Protein AF-A0A9X9LXZ6-F1 (afdb_monomer)

Mean predicted aligned error: 10.04 Å

InterPro domains:
  IPR005455 Profilin, eukaryotic type [PTHR11604] (2-83)
  IPR005455 Profilin, eukaryotic type [cd00148] (2-81)
  IPR036140 Profilin superfamily [SSF55770] (2-83)
  IPR048278 Profilin [PF00235] (2-82)

Nearest PDB structures (foldseek):
  3dav-assembly2_B  TM=9.405E-01  e=6.661E-06  Schizosaccharomyces pombe
  1ypr-assembly2_B  TM=9.033E-01  e=4.583E-06  Saccharomyces cerevisiae
  1f2k-assembly2_B  TM=9.058E-01  e=1.167E-05  Acanthamoeba castellanii
  8ti6-assembly1_A  TM=9.186E-01  e=1.497E-05  Tyrophagus putrescentiae
  8ti7-assembly8_O  TM=9.361E-01  e=2.624E-05  Dermatophagoides pteronyssinus

Structure (mmCIF, N/CA/C/O backbone):
data_AF-A0A9X9LXZ6-F1
#
_entry.id   AF-A0A9X9LXZ6-F1
#
loop_
_atom_site.group_PDB
_atom_site.id
_atom_site.type_symbol
_atom_site.label_atom_id
_atom_site.label_alt_id
_atom_site.label_comp_id
_atom_site.label_asym_id
_atom_site.label_entity_id
_atom_site.label_seq_id
_atom_site.pdbx_PDB_ins_code
_atom_site.Cartn_x
_atom_site.Cartn_y
_atom_site.Cartn_z
_atom_site.occupancy
_atom_site.B_iso_or_equiv
_atom_site.auth_seq_id
_atom_site.auth_comp_id
_atom_site.auth_asym_id
_atom_site.auth_atom_id
_atom_site.pdbx_PDB_model_num
ATOM 1 N N . MET A 1 1 ? -11.426 -14.306 3.844 1.00 54.47 1 MET A N 1
ATOM 2 C CA . MET A 1 1 ? -10.060 -14.459 3.285 1.00 54.47 1 MET A CA 1
ATOM 3 C C . MET A 1 1 ? -9.949 -14.896 1.807 1.00 54.47 1 MET A C 1
ATOM 5 O O . MET A 1 1 ? -8.828 -14.900 1.318 1.00 54.47 1 MET A O 1
ATOM 9 N N . PRO A 1 2 ? -11.027 -15.164 1.036 1.00 62.41 2 PRO A N 1
ATOM 10 C CA . PRO A 1 2 ? -10.949 -15.127 -0.440 1.00 62.41 2 PRO A CA 1
ATOM 11 C C . PRO A 1 2 ? -11.526 -13.839 -1.060 1.00 62.41 2 PRO A C 1
ATOM 13 O O . PRO A 1 2 ? -11.190 -13.498 -2.193 1.00 62.41 2 PRO A O 1
ATOM 16 N N . HIS A 1 3 ? -12.374 -13.115 -0.320 1.00 73.69 3 HIS A N 1
ATOM 17 C CA . HIS A 1 3 ? -13.017 -11.886 -0.791 1.00 73.69 3 HIS A CA 1
ATOM 18 C C . HIS A 1 3 ? -12.008 -10.746 -0.984 1.00 73.69 3 HIS A C 1
ATOM 20 O O . HIS A 1 3 ? -11.924 -10.203 -2.076 1.00 73.69 3 HIS A O 1
ATOM 26 N N . ASP A 1 4 ? -11.156 -10.474 0.011 1.00 76.75 4 ASP A N 1
ATOM 27 C CA . ASP A 1 4 ? -10.147 -9.402 -0.049 1.00 76.75 4 ASP A CA 1
ATOM 28 C C . ASP A 1 4 ? -9.166 -9.565 -1.218 1.00 76.75 4 ASP A C 1
ATOM 30 O O . ASP A 1 4 ? -8.836 -8.610 -1.918 1.00 76.75 4 ASP A O 1
ATOM 34 N N . VAL A 1 5 ? -8.731 -10.805 -1.467 1.00 77.12 5 VAL A N 1
ATOM 35 C CA . VAL A 1 5 ? -7.842 -11.130 -2.590 1.00 77.12 5 VAL A CA 1
ATOM 36 C C . VAL A 1 5 ? -8.562 -10.903 -3.918 1.00 77.12 5 VAL A C 1
ATOM 38 O O . VAL A 1 5 ? -7.980 -10.331 -4.836 1.00 77.12 5 VAL A O 1
ATOM 41 N N . ARG A 1 6 ? -9.841 -11.290 -4.029 1.00 79.06 6 ARG A N 1
ATOM 42 C CA . ARG A 1 6 ? -10.649 -10.994 -5.222 1.00 79.06 6 ARG A CA 1
ATOM 43 C C . ARG A 1 6 ? -10.849 -9.498 -5.416 1.00 79.06 6 ARG A C 1
ATOM 45 O O . ARG A 1 6 ? -10.774 -9.062 -6.558 1.00 79.06 6 ARG A O 1
ATOM 52 N N . THR A 1 7 ? -11.059 -8.724 -4.356 1.00 80.69 7 THR A N 1
ATOM 53 C CA . THR A 1 7 ? -11.175 -7.262 -4.440 1.00 80.69 7 THR A CA 1
ATOM 54 C C . THR A 1 7 ? -9.882 -6.639 -4.955 1.00 80.69 7 THR A C 1
ATOM 56 O O . THR A 1 7 ? -9.917 -5.819 -5.867 1.00 80.69 7 THR A O 1
ATOM 59 N N . LEU A 1 8 ? -8.729 -7.083 -4.454 1.00 80.81 8 LEU A N 1
ATOM 60 C CA . LEU A 1 8 ? -7.424 -6.613 -4.923 1.00 80.81 8 LEU A CA 1
ATOM 61 C C . LEU A 1 8 ? -7.150 -6.993 -6.384 1.00 80.81 8 LEU A C 1
ATOM 63 O O . LEU A 1 8 ? -6.724 -6.156 -7.178 1.00 80.81 8 LEU A O 1
ATOM 67 N N . VAL A 1 9 ? -7.414 -8.242 -6.768 1.00 79.69 9 VAL A N 1
ATOM 68 C CA . VAL A 1 9 ? -7.165 -8.716 -8.137 1.00 79.69 9 VAL A CA 1
ATOM 69 C C . VAL A 1 9 ? -8.155 -8.099 -9.130 1.00 79.69 9 VAL A C 1
ATOM 71 O O . VAL A 1 9 ? -7.756 -7.663 -10.206 1.00 79.69 9 VAL A O 1
ATOM 74 N N . ASN A 1 10 ? -9.446 -8.050 -8.803 1.00 78.62 10 ASN A N 1
ATOM 75 C CA . ASN A 1 10 ? -10.462 -7.543 -9.727 1.00 78.62 10 ASN A CA 1
ATOM 76 C C . ASN A 1 10 ? -10.539 -6.017 -9.751 1.00 78.62 10 ASN A C 1
ATOM 78 O O . ASN A 1 10 ? -10.764 -5.461 -10.818 1.00 78.62 10 ASN A O 1
ATOM 82 N N . GLY A 1 11 ? -10.357 -5.357 -8.608 1.00 76.19 11 GLY A N 1
ATOM 83 C CA . GLY A 1 11 ? -10.345 -3.901 -8.519 1.00 76.19 11 GLY A CA 1
ATOM 84 C C . GLY A 1 11 ? -9.035 -3.354 -9.061 1.00 76.19 11 GLY A C 1
ATOM 85 O O . GLY A 1 11 ? -8.985 -2.828 -10.168 1.00 76.19 11 GLY A O 1
ATOM 86 N N . PHE A 1 12 ? -7.948 -3.550 -8.317 1.00 79.44 12 PHE A N 1
ATOM 87 C CA . PHE A 1 12 ? -6.674 -2.923 -8.649 1.00 79.44 12 PHE A CA 1
ATOM 88 C C . PHE A 1 12 ? -5.983 -3.553 -9.862 1.00 79.44 12 PHE A C 1
ATOM 90 O O . PHE A 1 12 ? -5.612 -2.839 -10.789 1.00 79.44 12 PHE A O 1
ATOM 97 N N . ALA A 1 13 ? -5.807 -4.880 -9.895 1.00 76.81 13 ALA A N 1
ATOM 98 C CA . ALA A 1 13 ? -4.958 -5.481 -10.929 1.00 76.81 13 ALA A CA 1
ATOM 99 C C . ALA A 1 13 ? -5.557 -5.404 -12.345 1.00 76.81 13 ALA A C 1
ATOM 101 O O . ALA A 1 13 ? -4.787 -5.431 -13.312 1.00 76.81 13 ALA A O 1
ATOM 102 N N . LYS A 1 14 ? -6.889 -5.300 -12.463 1.00 80.31 14 LYS A N 1
ATOM 103 C CA . LYS A 1 14 ? -7.599 -5.108 -13.737 1.00 80.31 14 LYS A CA 1
ATOM 104 C C . LYS A 1 14 ? -7.907 -3.637 -14.031 1.00 80.31 14 LYS A C 1
ATOM 106 O O . LYS A 1 14 ? -7.728 -3.232 -15.171 1.00 80.31 14 LYS A O 1
ATOM 111 N N . ASN A 1 15 ? -8.331 -2.854 -13.032 1.00 82.81 15 ASN A N 1
ATOM 112 C CA . ASN A 1 15 ? -8.850 -1.493 -13.213 1.00 82.81 15 ASN A CA 1
ATOM 113 C C . ASN A 1 15 ? -8.292 -0.499 -12.164 1.00 82.81 15 ASN A C 1
ATOM 115 O O . ASN A 1 15 ? -9.045 0.006 -11.322 1.00 82.81 15 ASN A O 1
ATOM 119 N N . PRO A 1 16 ? -7.002 -0.120 -12.230 1.00 81.75 16 PRO A N 1
ATOM 120 C CA . PRO A 1 16 ? -6.396 0.791 -11.250 1.00 81.75 16 PRO A CA 1
ATOM 121 C C . PRO A 1 16 ? -7.096 2.164 -11.186 1.00 81.75 16 PRO A C 1
ATOM 123 O O . PRO A 1 16 ? -7.220 2.755 -10.112 1.00 81.75 16 PRO A O 1
ATOM 126 N N . LEU A 1 17 ? -7.645 2.646 -12.309 1.00 83.44 17 LEU A N 1
ATOM 127 C CA . LEU A 1 17 ? -8.423 3.892 -12.377 1.00 83.44 17 LEU A CA 1
ATOM 128 C C . LEU A 1 17 ? -9.711 3.852 -11.543 1.00 83.44 17 LEU A C 1
ATOM 130 O O . LEU A 1 17 ? -10.113 4.880 -10.995 1.00 83.44 17 LEU A O 1
ATOM 134 N N . GLN A 1 18 ? -10.358 2.689 -11.447 1.00 82.81 18 GLN A N 1
ATOM 135 C CA . GLN A 1 18 ? -11.567 2.529 -10.644 1.00 82.81 18 GLN A CA 1
ATOM 136 C C . GLN A 1 18 ? -11.218 2.566 -9.157 1.00 82.81 18 GLN A C 1
ATOM 138 O O . GLN A 1 18 ? -11.793 3.357 -8.412 1.00 82.81 18 GLN A O 1
ATOM 143 N N . THR A 1 19 ? -10.190 1.814 -8.748 1.00 83.31 19 THR A N 1
ATOM 144 C CA . THR A 1 19 ? -9.663 1.840 -7.373 1.00 83.31 19 THR A CA 1
ATOM 145 C C . THR A 1 19 ? -9.223 3.244 -6.954 1.00 83.31 19 THR A C 1
ATOM 147 O O . THR A 1 19 ? -9.394 3.633 -5.801 1.00 83.31 19 THR A O 1
ATOM 150 N N . ARG A 1 20 ? -8.729 4.060 -7.894 1.00 84.38 20 ARG A N 1
ATOM 151 C CA . ARG A 1 20 ? -8.409 5.467 -7.629 1.00 84.38 20 ARG A CA 1
ATOM 152 C C . ARG A 1 20 ? -9.625 6.308 -7.231 1.00 84.38 20 ARG A C 1
ATOM 154 O O . ARG A 1 20 ? -9.476 7.223 -6.425 1.00 84.38 20 ARG A O 1
ATOM 161 N N . ARG A 1 21 ? -10.794 6.039 -7.819 1.00 83.25 21 ARG A N 1
ATOM 162 C CA . ARG A 1 21 ? -12.036 6.794 -7.576 1.00 83.25 21 ARG A CA 1
ATOM 163 C C . ARG A 1 21 ? -12.789 6.287 -6.353 1.00 83.25 21 ARG A C 1
ATOM 165 O O . ARG A 1 21 ? -13.251 7.094 -5.557 1.00 83.25 21 ARG A O 1
ATOM 172 N N . GLU A 1 22 ? -12.907 4.971 -6.227 1.00 84.25 22 GLU A N 1
ATOM 173 C CA . GLU A 1 22 ? -13.746 4.320 -5.214 1.00 84.25 22 GLU A CA 1
ATOM 174 C C . GLU A 1 22 ? -12.983 4.021 -3.913 1.00 84.25 22 GLU A C 1
ATOM 176 O O . GLU A 1 22 ? -13.592 3.902 -2.857 1.00 84.25 22 GLU A O 1
ATOM 181 N N . GLY A 1 23 ? -11.648 3.954 -3.959 1.00 85.25 23 GLY A N 1
ATOM 182 C CA . GLY A 1 23 ? -10.831 3.494 -2.838 1.00 85.25 23 GLY A CA 1
ATOM 183 C C . GLY A 1 23 ? -10.639 1.978 -2.843 1.00 85.25 23 GLY A C 1
ATOM 184 O O . GLY A 1 23 ? -10.836 1.306 -3.857 1.00 85.25 23 G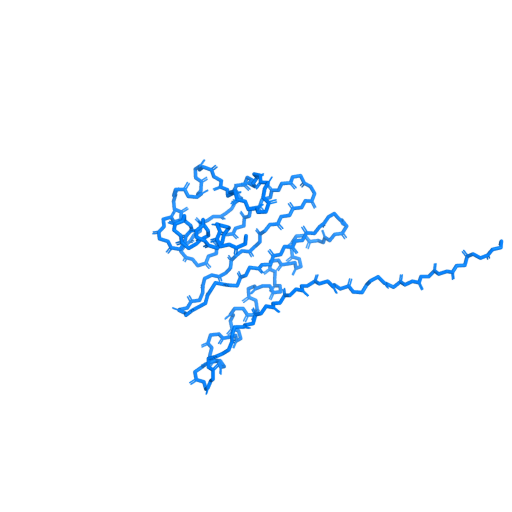LY A O 1
ATOM 185 N N . LEU A 1 24 ? -10.188 1.437 -1.711 1.00 88.19 24 LEU A N 1
ATOM 186 C CA . LEU A 1 24 ? -9.922 0.011 -1.543 1.00 88.19 24 LEU A CA 1
ATOM 187 C C . LEU A 1 24 ? -10.601 -0.512 -0.278 1.00 88.19 24 LEU A C 1
ATOM 189 O O . LEU A 1 24 ? -10.228 -0.120 0.824 1.00 88.19 24 LEU A O 1
ATOM 193 N N . TYR A 1 25 ? -11.512 -1.470 -0.434 1.00 87.12 25 TYR A N 1
ATOM 194 C CA . TYR A 1 25 ? -12.051 -2.232 0.689 1.00 87.12 25 TYR A CA 1
ATOM 195 C C . TYR A 1 25 ? -11.177 -3.459 0.967 1.00 87.12 25 TYR A C 1
ATOM 197 O O . TYR A 1 25 ? -11.053 -4.349 0.120 1.00 87.12 25 TYR A O 1
ATOM 205 N N . PHE A 1 26 ? -10.545 -3.505 2.139 1.00 85.94 26 PHE A N 1
ATOM 206 C CA . PHE A 1 26 ? -9.619 -4.572 2.513 1.00 85.94 26 PHE A CA 1
ATOM 207 C C . PHE A 1 26 ? -9.682 -4.859 4.013 1.00 85.94 26 PHE A C 1
ATOM 209 O O . PHE A 1 26 ? -9.609 -3.935 4.819 1.00 85.94 26 PHE A O 1
ATOM 216 N N . LYS A 1 27 ? -9.783 -6.139 4.400 1.00 84.81 27 LYS A N 1
ATOM 217 C CA . LYS A 1 27 ? -9.873 -6.577 5.809 1.00 84.81 27 LYS A CA 1
ATOM 218 C C . LYS A 1 27 ? -10.954 -5.820 6.586 1.00 84.81 27 LYS A C 1
ATOM 220 O O . LYS A 1 27 ? -10.704 -5.321 7.680 1.00 84.81 27 LYS A O 1
ATOM 225 N N . GLU A 1 28 ? -12.132 -5.728 5.974 1.00 85.38 28 GLU A N 1
ATOM 226 C CA . GLU A 1 28 ? -13.319 -5.082 6.548 1.00 85.38 28 GLU A CA 1
ATOM 227 C C . GLU A 1 28 ? -13.136 -3.585 6.854 1.00 85.38 28 GLU A C 1
ATOM 229 O O . GLU A 1 28 ? -13.826 -3.022 7.701 1.00 85.38 28 GLU A O 1
ATOM 234 N N . LYS A 1 29 ? -12.197 -2.926 6.164 1.00 87.69 29 LYS A N 1
ATOM 235 C CA . LYS A 1 29 ? -11.924 -1.495 6.296 1.00 87.69 29 LYS A CA 1
ATOM 236 C C . LYS A 1 29 ? -11.847 -0.820 4.934 1.00 87.69 29 LYS A C 1
ATOM 238 O O . LYS A 1 29 ? -11.238 -1.345 4.000 1.00 87.69 29 LYS A O 1
ATOM 243 N N . ASP A 1 30 ? -12.403 0.383 4.862 1.00 90.00 30 ASP A N 1
ATOM 244 C CA . ASP A 1 30 ? -12.304 1.259 3.700 1.00 90.00 30 ASP A CA 1
ATOM 245 C C . ASP A 1 30 ? -11.015 2.075 3.746 1.00 90.00 30 ASP A C 1
ATOM 247 O O . ASP A 1 30 ? -10.798 2.892 4.639 1.00 90.00 30 ASP A O 1
ATOM 251 N N . TYR A 1 31 ? -10.143 1.874 2.767 1.00 91.88 31 TYR A N 1
ATOM 252 C CA . TYR A 1 31 ? -8.933 2.660 2.594 1.00 91.88 31 TYR A CA 1
ATOM 253 C C . TYR A 1 31 ? -9.133 3.691 1.489 1.00 91.88 31 TYR A C 1
ATOM 255 O O . TYR A 1 31 ? -9.489 3.369 0.352 1.00 91.88 31 TYR A O 1
ATOM 263 N N . LYS A 1 32 ? -8.821 4.948 1.798 1.00 93.12 32 LYS A N 1
ATOM 264 C CA . LYS A 1 32 ? -8.798 6.021 0.811 1.00 93.12 32 LYS A CA 1
ATOM 265 C C . LYS A 1 32 ? -7.578 5.852 -0.083 1.00 93.12 32 LYS A C 1
ATOM 267 O O . LYS A 1 32 ? -6.447 5.798 0.405 1.00 93.12 32 LYS A O 1
ATOM 272 N N . CYS A 1 33 ? -7.796 5.802 -1.392 1.00 92.75 33 CYS A N 1
ATOM 273 C CA . CYS A 1 33 ? -6.702 5.747 -2.350 1.00 92.75 33 CYS A CA 1
ATOM 274 C C . CYS A 1 33 ? -5.870 7.039 -2.285 1.00 92.75 33 CYS A C 1
ATOM 276 O O . CYS A 1 33 ? -6.398 8.144 -2.398 1.00 92.75 33 CYS A O 1
ATOM 278 N N . ILE A 1 34 ? -4.558 6.884 -2.123 1.00 93.31 34 ILE A N 1
ATOM 279 C CA . ILE A 1 34 ? -3.562 7.957 -2.209 1.00 93.31 34 ILE A CA 1
ATOM 280 C C . ILE A 1 34 ? -2.927 7.961 -3.600 1.00 93.31 34 ILE A C 1
ATOM 282 O O . ILE A 1 34 ? -2.734 9.016 -4.199 1.00 93.31 34 ILE A O 1
ATOM 286 N N . ARG A 1 35 ? -2.634 6.771 -4.130 1.00 91.50 35 ARG A N 1
ATOM 287 C CA . ARG A 1 35 ? -2.025 6.564 -5.444 1.00 91.50 35 ARG A CA 1
ATOM 288 C C . ARG A 1 35 ? -2.501 5.237 -6.013 1.00 91.50 35 ARG A C 1
ATOM 290 O O . ARG A 1 35 ? -2.527 4.265 -5.273 1.00 91.50 35 ARG A O 1
ATOM 297 N N . ALA A 1 36 ? -2.830 5.190 -7.297 1.00 91.00 36 ALA A N 1
ATOM 298 C CA . ALA A 1 36 ? -3.128 3.953 -8.010 1.00 91.00 36 ALA A CA 1
ATOM 299 C C . ALA A 1 36 ? -2.695 4.114 -9.467 1.00 91.00 36 ALA A C 1
ATOM 301 O O . ALA A 1 36 ? -3.323 4.868 -10.214 1.00 91.00 36 ALA A O 1
ATOM 302 N N . ASP A 1 37 ? -1.627 3.410 -9.826 1.00 89.56 37 ASP A N 1
ATOM 303 C CA . ASP A 1 37 ? -1.075 3.332 -11.178 1.00 89.56 37 ASP A CA 1
ATOM 304 C C . ASP A 1 37 ? -1.035 1.860 -11.626 1.00 89.56 37 ASP A C 1
ATOM 306 O O . ASP A 1 37 ? -1.426 0.967 -10.879 1.00 89.56 37 ASP A O 1
ATOM 310 N N . ASP A 1 38 ? -0.518 1.568 -12.819 1.00 87.06 38 ASP A N 1
ATOM 311 C CA . ASP A 1 38 ? -0.489 0.194 -13.346 1.00 87.06 38 ASP A CA 1
ATOM 312 C C . ASP A 1 38 ? 0.346 -0.791 -12.511 1.00 87.06 38 ASP A C 1
ATOM 314 O O . ASP A 1 38 ? 0.108 -1.997 -12.573 1.00 87.06 38 ASP A O 1
ATOM 318 N N . TYR A 1 39 ? 1.310 -0.291 -11.730 1.00 88.62 39 TYR A N 1
ATOM 319 C CA . TYR A 1 39 ? 2.267 -1.109 -10.976 1.00 88.62 39 TYR A CA 1
ATOM 320 C C . TYR A 1 39 ? 2.117 -1.017 -9.461 1.00 88.62 39 TYR A C 1
ATOM 322 O O . TYR A 1 39 ? 2.528 -1.942 -8.765 1.00 88.62 39 TYR A O 1
ATOM 330 N N . SER A 1 40 ? 1.538 0.056 -8.921 1.00 90.94 40 SER A N 1
ATOM 331 C CA . SER A 1 40 ? 1.404 0.197 -7.472 1.00 90.94 40 SER A CA 1
ATOM 332 C C . SER A 1 40 ? 0.143 0.935 -7.035 1.00 90.94 40 SER A C 1
ATOM 334 O O . SER A 1 40 ? -0.364 1.830 -7.713 1.00 90.94 40 SER A O 1
ATOM 336 N N . LEU A 1 41 ? -0.369 0.523 -5.875 1.00 92.12 41 LEU A N 1
ATOM 337 C CA . LEU A 1 41 ? -1.520 1.099 -5.189 1.00 92.12 41 LEU A CA 1
ATOM 338 C C . LEU A 1 41 ? -1.142 1.404 -3.749 1.00 92.12 41 LEU A C 1
ATOM 340 O O . LEU A 1 41 ? -0.761 0.509 -2.997 1.00 92.12 41 LEU A O 1
ATOM 344 N N . TYR A 1 42 ? -1.314 2.656 -3.348 1.00 94.06 42 TYR A N 1
ATOM 345 C CA . TYR A 1 42 ? -1.159 3.111 -1.975 1.00 94.06 42 TYR A CA 1
ATOM 346 C C . TYR A 1 42 ? -2.515 3.587 -1.476 1.00 94.06 42 TYR A C 1
ATOM 348 O O . TYR A 1 42 ? -3.116 4.493 -2.059 1.00 94.06 42 TYR A O 1
ATOM 356 N N . ALA A 1 43 ? -2.986 3.004 -0.383 1.00 93.81 43 ALA A N 1
ATOM 357 C CA . ALA A 1 43 ? -4.254 3.354 0.229 1.00 93.81 43 ALA A CA 1
ATOM 358 C C . ALA A 1 43 ? -4.074 3.550 1.740 1.00 93.81 43 ALA A C 1
ATOM 360 O O . ALA A 1 43 ? -3.293 2.851 2.383 1.00 93.81 43 ALA A O 1
ATOM 361 N N . LYS A 1 44 ? -4.776 4.524 2.314 1.00 93.75 44 LYS A N 1
ATOM 362 C CA . LYS A 1 44 ? -4.624 4.940 3.713 1.00 93.75 44 LYS A CA 1
ATOM 363 C C . LYS A 1 44 ? -5.981 4.984 4.409 1.00 93.75 44 LYS A C 1
ATOM 365 O O . LYS A 1 44 ? -6.954 5.472 3.842 1.00 93.75 44 LYS A O 1
ATOM 370 N N . ASN A 1 45 ? -6.021 4.513 5.648 1.00 93.62 45 ASN A N 1
ATOM 371 C CA . ASN A 1 45 ? -7.142 4.660 6.568 1.00 93.62 45 ASN A CA 1
ATOM 372 C C . ASN A 1 45 ? -6.562 5.167 7.894 1.00 93.62 45 ASN A C 1
ATOM 374 O O . ASN A 1 45 ? -5.840 4.433 8.570 1.00 93.62 45 ASN A O 1
ATOM 378 N N . GLU A 1 46 ? -6.818 6.438 8.209 1.00 91.62 46 GLU A N 1
ATOM 379 C CA . GLU A 1 46 ? -6.311 7.116 9.412 1.00 91.62 46 GLU A CA 1
ATOM 380 C C . GLU A 1 46 ? -4.802 6.910 9.628 1.00 91.62 46 GLU A C 1
ATOM 382 O O . GLU A 1 46 ? -4.004 7.386 8.821 1.00 91.62 46 GLU A O 1
ATOM 387 N N . ASN A 1 47 ? -4.393 6.187 10.673 1.00 90.88 47 ASN A N 1
ATOM 388 C CA . ASN A 1 47 ? -2.988 5.925 11.004 1.00 90.88 47 ASN A CA 1
ATOM 389 C C . ASN A 1 47 ? -2.472 4.589 10.442 1.00 90.88 47 ASN A C 1
ATOM 391 O O . ASN A 1 47 ? -1.351 4.175 10.723 1.00 90.88 47 ASN A O 1
ATOM 395 N N . THR A 1 48 ? -3.273 3.921 9.614 1.00 93.00 48 THR A N 1
ATOM 396 C CA . THR A 1 48 ? -2.948 2.648 8.966 1.00 93.00 48 THR A CA 1
ATOM 397 C C . THR A 1 48 ? -2.984 2.780 7.448 1.00 93.00 48 THR A C 1
ATOM 399 O O . THR A 1 48 ? -3.522 3.738 6.884 1.00 93.00 48 THR A O 1
ATOM 402 N N . GLY A 1 49 ? -2.417 1.809 6.744 1.00 93.31 49 GLY A N 1
ATOM 403 C CA . GLY A 1 49 ? -2.511 1.788 5.292 1.00 93.31 49 GLY A CA 1
ATOM 404 C C . GLY A 1 49 ? -2.059 0.487 4.672 1.00 93.31 49 GLY A C 1
ATOM 405 O O . GLY A 1 49 ? -1.537 -0.406 5.340 1.00 93.31 49 GLY A O 1
ATOM 406 N N . VAL A 1 50 ? -2.299 0.410 3.371 1.00 93.06 50 VAL A N 1
ATOM 407 C CA . VAL A 1 50 ? -2.018 -0.731 2.515 1.00 93.06 50 VAL A CA 1
ATOM 408 C C . VAL A 1 50 ? -1.202 -0.240 1.327 1.00 93.06 50 VAL A C 1
ATOM 410 O O . VAL A 1 50 ? -1.540 0.756 0.685 1.00 93.06 50 VAL A O 1
ATOM 413 N N . VAL A 1 51 ? -0.126 -0.956 1.039 1.00 93.56 51 VAL A N 1
ATOM 414 C CA . VAL A 1 51 ? 0.734 -0.776 -0.123 1.00 93.56 51 VAL A CA 1
ATOM 415 C C . VAL A 1 51 ? 0.659 -2.060 -0.929 1.00 93.56 51 VAL A C 1
ATOM 417 O O . VAL A 1 51 ? 0.912 -3.143 -0.405 1.00 93.56 51 VAL A O 1
ATOM 420 N N . VAL A 1 52 ? 0.302 -1.947 -2.200 1.00 91.62 52 VAL A N 1
ATOM 421 C CA . VAL A 1 52 ? 0.247 -3.076 -3.123 1.00 91.62 52 VAL A CA 1
ATOM 422 C C . VAL A 1 52 ? 1.177 -2.798 -4.287 1.00 91.62 52 VAL A C 1
ATOM 424 O O . VAL A 1 52 ? 1.085 -1.741 -4.906 1.00 91.62 52 VAL A O 1
ATOM 427 N N . VAL A 1 53 ? 2.046 -3.753 -4.600 1.00 91.38 53 VAL A N 1
ATOM 428 C CA . VAL A 1 53 ? 2.936 -3.711 -5.763 1.00 91.38 53 VAL A CA 1
ATOM 429 C C . VAL A 1 53 ? 2.586 -4.875 -6.680 1.00 91.38 53 VAL A C 1
ATOM 431 O O . VAL A 1 53 ? 2.628 -6.042 -6.282 1.00 91.38 53 VAL A O 1
ATOM 434 N N . LYS A 1 54 ? 2.218 -4.552 -7.917 1.00 88.19 54 LYS A N 1
ATOM 435 C CA . LYS A 1 54 ? 1.936 -5.506 -8.983 1.00 88.19 54 LYS A CA 1
ATOM 436 C C . LYS A 1 54 ? 3.227 -5.837 -9.717 1.00 88.19 54 LYS A C 1
ATOM 438 O O . LYS A 1 54 ? 3.859 -4.984 -10.331 1.00 88.19 54 LYS A O 1
ATOM 443 N N . THR A 1 55 ? 3.587 -7.110 -9.668 1.00 84.88 55 THR A N 1
ATOM 444 C CA . THR A 1 55 ? 4.617 -7.710 -10.522 1.00 84.88 55 THR A CA 1
ATOM 445 C C . THR A 1 55 ? 3.941 -8.477 -11.663 1.00 84.88 55 THR A C 1
ATOM 447 O O . THR A 1 55 ? 2.713 -8.570 -11.715 1.00 84.88 55 THR A O 1
ATOM 450 N N . HIS A 1 56 ? 4.722 -9.060 -12.575 1.00 80.19 56 HIS A N 1
ATOM 451 C CA . HIS A 1 56 ? 4.173 -9.844 -13.688 1.00 80.19 56 HIS A CA 1
ATOM 452 C C . HIS A 1 56 ? 3.354 -11.065 -13.241 1.00 80.19 56 HIS A C 1
ATOM 454 O O . HIS A 1 56 ? 2.390 -11.424 -13.910 1.00 80.19 56 HIS A O 1
ATOM 460 N N . LEU A 1 57 ? 3.731 -11.694 -12.122 1.00 80.00 57 LEU A N 1
ATOM 461 C CA . LEU A 1 57 ? 3.140 -12.956 -11.655 1.00 80.00 57 LEU A CA 1
ATOM 462 C C . LEU A 1 57 ? 2.445 -12.839 -10.291 1.00 80.00 57 LEU A C 1
ATOM 464 O O . LEU A 1 57 ? 1.589 -13.659 -9.968 1.00 80.00 57 LEU A O 1
ATOM 468 N N . TYR A 1 58 ? 2.791 -11.829 -9.490 1.00 82.06 58 TYR A N 1
ATOM 469 C CA . TYR A 1 58 ? 2.348 -11.704 -8.100 1.00 82.06 58 TYR A CA 1
ATOM 470 C C . TYR A 1 58 ? 1.878 -10.290 -7.765 1.00 82.06 58 TYR A C 1
ATOM 472 O O . TYR A 1 58 ? 2.405 -9.300 -8.277 1.00 82.06 58 TYR A O 1
ATOM 480 N N . LEU A 1 59 ? 0.935 -10.205 -6.829 1.00 86.19 59 LEU A N 1
ATOM 481 C CA . LEU A 1 59 ? 0.611 -8.979 -6.108 1.00 86.19 59 LEU A CA 1
ATOM 482 C C . LEU A 1 59 ? 1.243 -9.062 -4.719 1.00 86.19 59 LEU A C 1
ATOM 484 O O . LEU A 1 59 ? 0.868 -9.915 -3.916 1.00 86.19 59 LEU A O 1
ATOM 488 N N . LEU A 1 60 ? 2.196 -8.182 -4.441 1.00 89.56 60 LEU A N 1
ATOM 489 C CA . LEU A 1 60 ? 2.760 -8.010 -3.108 1.00 89.56 60 LEU A CA 1
ATOM 490 C C . LEU A 1 60 ? 1.875 -7.043 -2.340 1.00 89.56 60 LEU A C 1
ATOM 492 O O . LEU A 1 60 ? 1.656 -5.930 -2.803 1.00 89.56 60 LEU A O 1
ATOM 496 N N . VAL A 1 61 ? 1.370 -7.466 -1.186 1.00 90.56 61 VAL A N 1
ATOM 497 C CA . VAL A 1 61 ? 0.503 -6.657 -0.326 1.00 90.56 61 VAL A CA 1
ATOM 498 C C . VAL A 1 61 ? 1.205 -6.480 1.009 1.00 90.56 61 VAL A C 1
ATOM 500 O O . VAL A 1 61 ? 1.474 -7.460 1.699 1.00 90.56 61 VAL A O 1
ATOM 503 N N . ALA A 1 62 ? 1.481 -5.237 1.376 1.00 91.62 62 ALA A N 1
ATOM 504 C CA . ALA A 1 62 ? 2.026 -4.860 2.666 1.00 91.62 62 ALA A CA 1
ATOM 505 C C . ALA A 1 62 ? 1.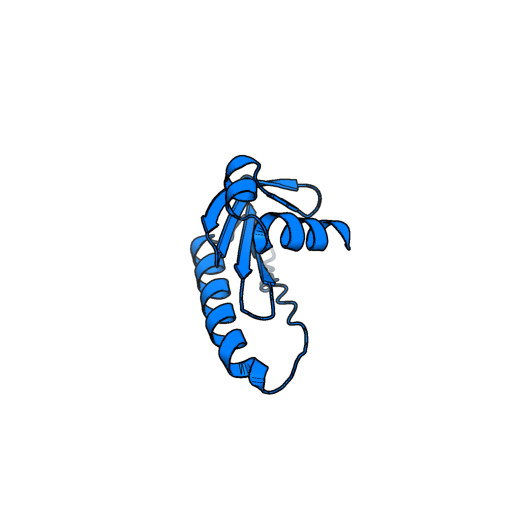054 -3.921 3.377 1.00 91.62 62 ALA A C 1
ATOM 507 O O . ALA A 1 62 ? 0.386 -3.098 2.753 1.00 91.62 62 ALA A O 1
ATOM 508 N N . THR A 1 63 ? 0.978 -4.028 4.697 1.00 91.94 63 THR A N 1
ATOM 509 C CA . THR A 1 63 ? 0.175 -3.126 5.524 1.00 91.94 63 THR A CA 1
ATOM 510 C C . THR A 1 63 ? 1.043 -2.518 6.602 1.00 91.94 63 THR A C 1
ATOM 512 O O . THR A 1 63 ? 1.883 -3.214 7.167 1.00 91.94 63 THR A O 1
ATOM 515 N N . TYR A 1 64 ? 0.812 -1.253 6.921 1.00 92.50 64 TYR A N 1
ATOM 516 C CA . TYR A 1 64 ? 1.436 -0.598 8.064 1.00 92.50 64 TYR A CA 1
ATOM 517 C C . TYR A 1 64 ? 0.370 -0.183 9.078 1.00 92.50 64 TYR A C 1
ATOM 519 O O . TYR A 1 64 ? -0.766 0.146 8.717 1.00 92.50 64 TYR A O 1
ATOM 527 N N . THR A 1 65 ? 0.741 -0.223 10.353 1.00 92.00 65 THR A N 1
ATOM 528 C CA . THR A 1 65 ? -0.119 0.159 11.475 1.00 92.00 65 THR A CA 1
ATOM 529 C C . THR A 1 65 ? 0.301 1.502 12.053 1.00 92.00 65 THR A C 1
ATOM 531 O O . THR A 1 65 ? 1.327 2.073 11.678 1.00 92.00 65 THR A O 1
ATOM 534 N N . GLU A 1 66 ? -0.481 1.981 13.014 1.00 89.44 66 GLU A N 1
ATOM 535 C CA . GLU A 1 66 ? -0.108 3.128 13.826 1.00 89.44 66 GLU A CA 1
ATOM 536 C C . GLU A 1 66 ? 1.263 2.907 14.491 1.00 89.44 66 GLU A C 1
ATOM 538 O O . GLU A 1 66 ? 1.581 1.801 14.934 1.00 89.44 66 GLU A O 1
ATOM 543 N N . GLY A 1 67 ? 2.102 3.946 14.486 1.00 88.25 67 GLY A N 1
ATOM 544 C CA . GLY A 1 67 ? 3.492 3.889 14.955 1.00 88.25 67 GLY A CA 1
ATOM 545 C C . GLY A 1 67 ? 4.524 3.488 13.893 1.00 88.25 67 GLY A C 1
ATOM 546 O O . GLY A 1 67 ? 5.720 3.640 14.130 1.00 88.25 67 GLY A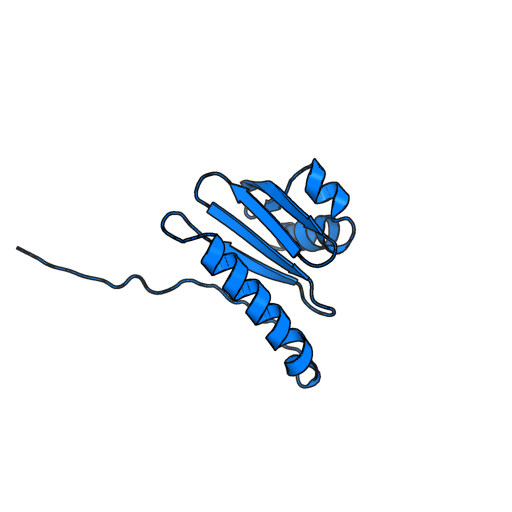 O 1
ATOM 547 N N . MET A 1 68 ? 4.101 3.027 12.710 1.00 91.12 68 MET A N 1
ATOM 548 C CA . MET A 1 68 ? 5.003 2.784 11.580 1.00 91.12 68 MET A CA 1
ATOM 549 C C . MET A 1 68 ? 5.056 3.988 10.636 1.00 91.12 68 MET A C 1
ATOM 551 O O . MET A 1 68 ? 4.065 4.687 10.432 1.00 91.12 68 MET A O 1
ATOM 555 N N . TYR A 1 69 ? 6.203 4.188 9.985 1.00 90.06 69 TYR A N 1
ATOM 556 C CA . TYR A 1 69 ? 6.345 5.203 8.944 1.00 90.06 69 TYR A CA 1
ATOM 557 C C . TYR A 1 69 ? 5.837 4.674 7.592 1.00 90.06 69 TYR A C 1
ATOM 559 O O . TYR A 1 69 ? 6.394 3.697 7.077 1.00 90.06 69 TYR A O 1
ATOM 567 N N . PRO A 1 70 ? 4.838 5.326 6.961 1.00 90.25 70 PRO A N 1
ATOM 568 C CA . PRO A 1 70 ? 4.318 4.904 5.659 1.00 90.25 70 PRO A CA 1
ATOM 569 C C . PRO A 1 70 ? 5.401 4.851 4.576 1.00 90.25 70 PRO A C 1
ATOM 571 O O . PRO A 1 70 ? 5.397 3.952 3.740 1.00 90.25 70 PRO A O 1
ATOM 574 N N . SER A 1 71 ? 6.357 5.784 4.620 1.00 91.12 71 SER A N 1
ATOM 575 C CA . SER A 1 71 ? 7.492 5.850 3.695 1.00 91.12 71 SER A CA 1
ATOM 576 C C . SER A 1 71 ? 8.348 4.584 3.727 1.00 91.12 71 SER A C 1
ATOM 578 O O . SER A 1 71 ? 8.676 4.052 2.670 1.00 91.12 71 SER A O 1
ATOM 580 N N . VAL A 1 72 ? 8.641 4.060 4.921 1.00 92.50 72 VAL A N 1
ATOM 581 C CA . VAL A 1 72 ? 9.433 2.831 5.100 1.00 92.50 72 VAL A CA 1
ATOM 582 C C . VAL A 1 72 ? 8.697 1.627 4.517 1.00 92.50 72 VAL A 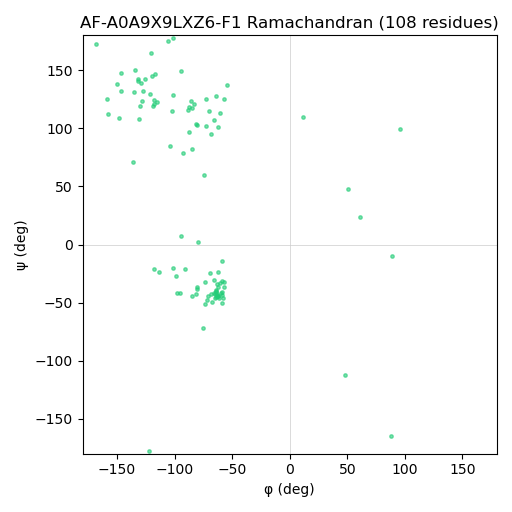C 1
ATOM 584 O O . VAL A 1 72 ? 9.300 0.808 3.828 1.00 92.50 72 VAL A O 1
ATOM 587 N N . CYS A 1 73 ? 7.384 1.535 4.745 1.00 92.12 73 CYS A N 1
ATOM 588 C CA . CYS A 1 73 ? 6.567 0.451 4.200 1.00 92.12 73 CYS A CA 1
ATOM 589 C C . CYS A 1 73 ? 6.527 0.487 2.664 1.00 92.12 73 CYS A C 1
ATOM 591 O O . CYS A 1 73 ? 6.733 -0.540 2.013 1.00 92.12 73 CYS A O 1
ATOM 593 N N . VAL A 1 74 ? 6.333 1.673 2.077 1.00 91.75 74 VAL A N 1
ATOM 594 C CA . VAL A 1 74 ? 6.377 1.864 0.619 1.00 91.75 74 VAL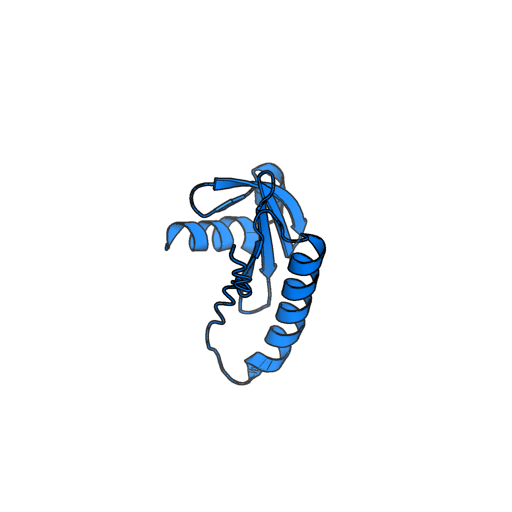 A CA 1
ATOM 595 C C . VAL A 1 74 ? 7.736 1.448 0.059 1.00 91.75 74 VAL A C 1
ATOM 597 O O . VAL A 1 74 ? 7.796 0.638 -0.864 1.00 91.75 74 VAL A O 1
ATOM 600 N N . GLU A 1 75 ? 8.826 1.945 0.642 1.00 92.62 75 GLU A N 1
ATOM 601 C CA . GLU A 1 75 ? 10.180 1.653 0.172 1.00 92.62 75 GLU A CA 1
ATOM 602 C C . GLU A 1 75 ? 10.511 0.155 0.245 1.00 92.62 75 GLU A C 1
ATOM 604 O O . GLU A 1 75 ? 11.024 -0.412 -0.724 1.00 92.62 75 GLU A O 1
ATOM 609 N N . ALA A 1 76 ? 10.185 -0.499 1.363 1.00 92.25 76 ALA A N 1
ATOM 610 C CA . ALA A 1 76 ? 10.414 -1.928 1.547 1.00 92.25 76 ALA A CA 1
ATOM 611 C C . ALA A 1 76 ? 9.629 -2.769 0.528 1.00 92.25 76 ALA A C 1
ATOM 613 O O . ALA A 1 76 ? 10.187 -3.685 -0.077 1.00 92.25 76 ALA A O 1
ATOM 614 N N . THR A 1 77 ? 8.358 -2.432 0.292 1.00 91.50 77 THR A N 1
ATOM 615 C CA . THR A 1 77 ? 7.480 -3.190 -0.616 1.00 91.50 77 THR A CA 1
ATOM 616 C C . THR A 1 77 ? 7.916 -3.050 -2.075 1.00 91.50 77 THR A C 1
ATOM 618 O O . THR A 1 77 ? 7.991 -4.041 -2.800 1.00 91.50 77 THR A O 1
ATOM 621 N N . GLU A 1 78 ? 8.273 -1.837 -2.501 1.00 89.81 78 GLU A N 1
ATOM 622 C CA . GLU A 1 78 ? 8.784 -1.558 -3.849 1.00 89.81 78 GLU A CA 1
ATOM 623 C C . GLU A 1 78 ? 10.118 -2.275 -4.110 1.00 89.81 78 GLU A C 1
ATOM 625 O O . GLU A 1 78 ? 10.310 -2.896 -5.159 1.00 89.81 78 GLU A O 1
ATOM 630 N N . LYS A 1 79 ? 11.046 -2.243 -3.142 1.00 88.62 79 LYS A N 1
ATOM 631 C CA . LYS A 1 79 ? 12.321 -2.971 -3.239 1.00 88.62 79 LYS A CA 1
ATOM 632 C C . LYS A 1 79 ? 12.107 -4.483 -3.292 1.00 88.62 79 LYS A C 1
ATOM 634 O O . LYS A 1 79 ? 12.750 -5.153 -4.100 1.00 88.62 79 LYS A O 1
ATOM 639 N N . LEU A 1 80 ? 11.181 -5.013 -2.493 1.00 86.56 80 LEU A N 1
ATOM 640 C CA . LEU A 1 80 ? 10.843 -6.434 -2.511 1.00 86.56 80 LEU A CA 1
ATOM 641 C C . LEU A 1 80 ? 10.249 -6.852 -3.863 1.00 86.56 80 LEU A C 1
ATOM 643 O O . LEU A 1 80 ? 10.664 -7.867 -4.414 1.00 86.56 80 LEU A O 1
ATOM 647 N N . GLY A 1 81 ? 9.355 -6.050 -4.449 1.00 85.81 81 GLY A N 1
ATOM 648 C CA . GLY A 1 81 ? 8.804 -6.309 -5.786 1.00 85.81 81 GLY A CA 1
ATOM 649 C C . GLY A 1 81 ? 9.865 -6.370 -6.877 1.00 85.81 81 GLY A C 1
ATOM 650 O O . GLY A 1 81 ? 9.851 -7.282 -7.708 1.00 85.81 81 GLY A O 1
ATOM 651 N N . LYS A 1 82 ? 10.844 -5.463 -6.819 1.00 82.62 82 LYS A N 1
ATOM 652 C CA . LYS A 1 82 ? 11.994 -5.462 -7.732 1.00 82.62 82 LYS A CA 1
ATOM 653 C C . LYS A 1 82 ? 12.903 -6.675 -7.558 1.00 82.62 82 LYS A C 1
ATOM 655 O O . LYS A 1 82 ? 13.509 -7.087 -8.536 1.00 82.62 82 LYS A O 1
ATOM 660 N N . PHE A 1 83 ? 13.004 -7.241 -6.355 1.00 78.62 83 PHE A N 1
ATOM 661 C CA . PHE A 1 83 ? 13.816 -8.432 -6.089 1.00 78.62 83 PHE A CA 1
ATOM 662 C C . PHE A 1 83 ? 13.103 -9.738 -6.475 1.00 78.62 83 PHE A C 1
ATOM 664 O O . PHE A 1 83 ? 13.699 -10.627 -7.083 1.00 78.62 83 PHE A O 1
ATOM 671 N N . VAL A 1 84 ? 11.810 -9.842 -6.159 1.00 66.12 84 VAL A N 1
ATOM 672 C CA . VAL A 1 84 ? 10.964 -11.009 -6.459 1.00 66.12 84 VAL A CA 1
ATOM 673 C C . VAL A 1 84 ? 10.816 -11.195 -7.971 1.00 66.12 84 VAL A C 1
ATOM 675 O O . VAL A 1 84 ? 10.893 -12.324 -8.446 1.00 66.12 84 VAL A O 1
ATOM 678 N N . SER A 1 85 ? 10.663 -10.113 -8.743 1.00 62.28 85 SER A N 1
ATOM 679 C CA . SER A 1 85 ? 10.456 -10.205 -10.196 1.00 62.28 85 SER A CA 1
ATOM 680 C C . SER A 1 85 ? 11.571 -10.949 -10.966 1.00 62.28 85 SER A C 1
ATOM 682 O O . SER A 1 85 ? 11.225 -11.785 -11.798 1.00 62.28 85 SER A O 1
ATOM 684 N N . PRO A 1 86 ? 12.878 -10.704 -10.742 1.00 58.28 86 PRO A N 1
ATOM 685 C CA . PRO A 1 86 ? 13.950 -11.469 -11.385 1.00 58.28 86 PRO A CA 1
ATOM 686 C C . PRO A 1 86 ? 14.222 -12.824 -10.711 1.00 58.28 86 PRO A C 1
ATOM 688 O O . PRO A 1 86 ? 14.469 -13.811 -11.405 1.00 58.28 86 PRO A O 1
ATOM 691 N N . CYS A 1 87 ? 14.159 -12.900 -9.376 1.00 46.56 87 CYS A N 1
ATOM 692 C CA . CYS A 1 87 ? 14.578 -14.088 -8.623 1.00 46.56 87 CYS A CA 1
ATOM 693 C C . CYS A 1 87 ? 13.588 -15.268 -8.743 1.00 46.56 87 CYS A C 1
ATOM 695 O O . CYS A 1 87 ? 14.005 -16.425 -8.782 1.00 46.56 87 CYS A O 1
ATOM 697 N N . LEU A 1 88 ? 12.278 -15.008 -8.886 1.00 47.44 88 LEU A N 1
ATOM 698 C CA . LEU A 1 88 ? 11.267 -16.074 -8.993 1.00 47.44 88 LEU A CA 1
ATOM 699 C C . LEU A 1 88 ? 11.133 -16.728 -10.375 1.00 47.44 88 LEU A C 1
ATOM 701 O O . LEU A 1 88 ? 10.333 -17.652 -10.518 1.00 47.44 88 LEU A O 1
ATOM 705 N N . SER A 1 89 ? 11.941 -16.339 -11.365 1.00 52.53 89 SER A N 1
ATOM 706 C CA . SER A 1 89 ? 12.082 -17.139 -12.593 1.00 52.53 89 SER A CA 1
ATOM 707 C C . SER A 1 89 ? 12.572 -18.571 -12.314 1.00 52.53 89 SER A C 1
ATOM 709 O O . SER A 1 89 ? 12.435 -19.433 -13.179 1.00 52.53 89 SER A O 1
ATOM 711 N N . LEU A 1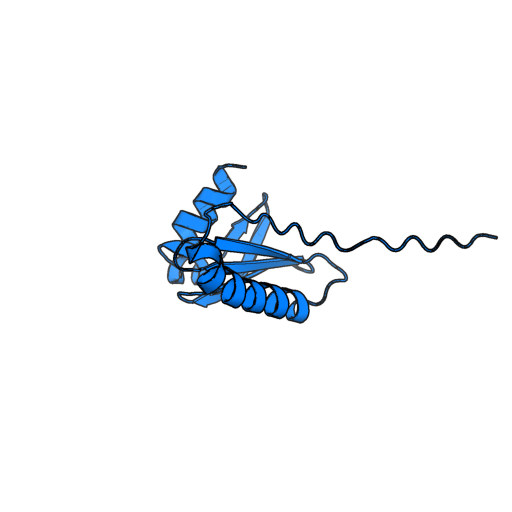 90 ? 13.081 -18.848 -11.103 1.00 46.94 90 LEU A N 1
ATOM 712 C CA . LEU A 1 90 ? 13.587 -20.161 -10.719 1.00 46.94 90 LEU A CA 1
ATOM 713 C C . LEU A 1 90 ? 12.610 -21.036 -9.906 1.00 46.94 90 LEU A C 1
ATOM 715 O O . LEU A 1 90 ? 12.719 -22.250 -10.012 1.00 46.94 90 LEU A O 1
ATOM 719 N N . PHE A 1 91 ? 11.651 -20.491 -9.137 1.00 36.91 91 PHE A N 1
ATOM 720 C CA . PHE A 1 91 ? 10.702 -21.295 -8.333 1.00 36.91 91 PHE A CA 1
ATOM 721 C C . PHE A 1 91 ? 9.408 -20.521 -7.976 1.00 36.91 91 PHE A C 1
ATOM 723 O O . PHE A 1 91 ? 9.495 -19.459 -7.360 1.00 36.91 91 PHE A O 1
ATOM 730 N N . PRO A 1 92 ? 8.194 -21.034 -8.279 1.00 43.69 92 PRO A N 1
ATOM 731 C CA . PRO A 1 92 ? 6.938 -20.376 -7.926 1.00 43.69 92 PRO A CA 1
ATOM 732 C C . PRO A 1 92 ? 6.469 -20.786 -6.520 1.00 43.69 92 PRO A C 1
ATOM 734 O O . PRO A 1 92 ? 5.821 -21.816 -6.347 1.00 43.69 92 PRO A O 1
ATOM 737 N N . MET A 1 93 ? 6.756 -19.979 -5.495 1.00 37.44 93 MET A N 1
ATOM 738 C CA . MET A 1 93 ? 6.082 -20.091 -4.194 1.00 37.44 93 MET A CA 1
ATOM 739 C C . MET A 1 93 ? 5.677 -18.719 -3.659 1.00 37.44 93 MET A C 1
ATOM 741 O O . MET A 1 93 ? 6.455 -17.768 -3.642 1.00 37.44 93 MET A O 1
ATOM 745 N N . ALA A 1 94 ? 4.416 -18.633 -3.238 1.00 42.50 94 ALA A N 1
ATOM 746 C CA . ALA A 1 94 ? 3.774 -17.433 -2.730 1.00 42.50 94 ALA A CA 1
ATOM 747 C C . ALA A 1 94 ? 4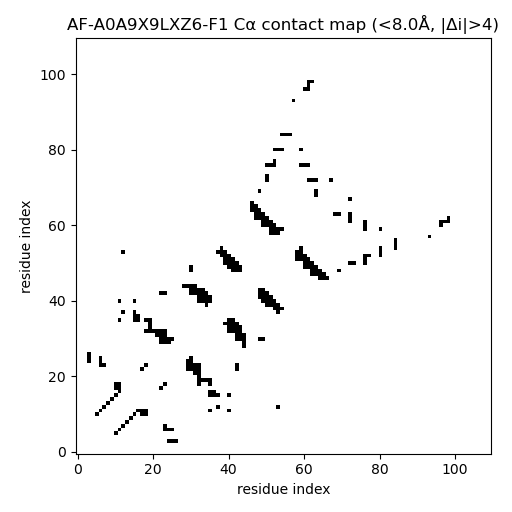.483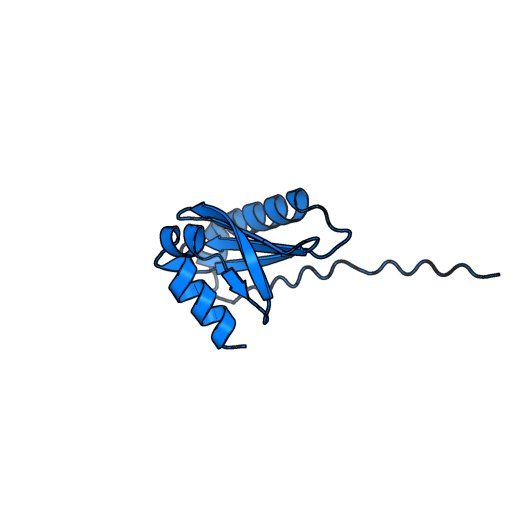 -16.900 -1.473 1.00 42.50 94 ALA A C 1
ATOM 749 O O . ALA A 1 94 ? 4.432 -17.513 -0.408 1.00 42.50 94 ALA A O 1
ATOM 750 N N . VAL A 1 95 ? 5.105 -15.726 -1.586 1.00 43.53 95 VAL A N 1
ATOM 751 C CA . VAL A 1 95 ? 5.672 -14.993 -0.449 1.00 43.53 95 VAL A CA 1
ATOM 752 C C . VAL A 1 95 ? 4.546 -14.235 0.255 1.00 43.53 95 VAL A C 1
ATOM 754 O O . VAL A 1 95 ? 4.093 -13.189 -0.209 1.00 43.53 95 VAL A O 1
ATOM 757 N N . ARG A 1 96 ? 4.088 -14.754 1.399 1.00 40.25 96 ARG A N 1
ATOM 758 C CA . ARG A 1 96 ? 3.404 -13.942 2.414 1.00 40.25 96 ARG A CA 1
ATOM 759 C C . ARG A 1 96 ? 4.475 -13.240 3.242 1.00 40.25 96 ARG A C 1
ATOM 761 O O . ARG A 1 96 ? 5.119 -13.868 4.073 1.00 40.25 96 ARG A O 1
ATOM 768 N N . SER A 1 97 ? 4.674 -11.949 2.998 1.00 41.09 97 SER A N 1
ATOM 769 C CA . SER A 1 97 ? 5.502 -11.099 3.854 1.00 41.09 97 SER A CA 1
ATOM 770 C C . SER A 1 97 ? 4.605 -10.436 4.898 1.00 41.09 97 SER A C 1
ATOM 772 O O . SER A 1 97 ? 4.213 -9.280 4.749 1.00 41.09 97 SER A O 1
ATOM 774 N N . ASP A 1 98 ? 4.244 -11.175 5.949 1.00 33.06 98 ASP A N 1
ATOM 775 C CA . ASP A 1 98 ? 3.680 -10.577 7.160 1.00 33.06 98 ASP A CA 1
ATOM 776 C C . ASP A 1 98 ? 4.798 -9.770 7.840 1.00 33.06 98 ASP A C 1
ATOM 778 O O . ASP A 1 98 ? 5.632 -10.302 8.569 1.00 33.06 98 ASP A O 1
ATOM 782 N N . CYS A 1 99 ? 4.851 -8.466 7.563 1.00 35.22 99 CYS A N 1
ATOM 783 C CA . CYS A 1 99 ? 5.776 -7.535 8.206 1.00 35.22 99 CYS A CA 1
ATOM 784 C C . CYS A 1 99 ? 5.313 -7.235 9.648 1.00 35.22 99 CYS A C 1
ATOM 786 O O . CYS A 1 99 ? 5.022 -6.095 9.995 1.00 35.22 99 CYS A O 1
ATOM 788 N N . GLN A 1 100 ? 5.206 -8.259 10.502 1.00 36.62 100 GLN A N 1
ATOM 789 C CA . GLN A 1 100 ? 5.131 -8.089 11.955 1.00 36.62 100 GLN A CA 1
ATOM 790 C C . GLN A 1 100 ? 6.561 -7.983 12.491 1.00 36.62 100 GLN A C 1
ATOM 792 O O . GLN A 1 100 ? 7.158 -8.962 12.933 1.00 36.62 100 GLN A O 1
ATOM 797 N N . SER A 1 101 ? 7.143 -6.784 12.418 1.00 36.66 101 SER A N 1
ATOM 798 C CA . SER A 1 101 ? 8.409 -6.518 13.100 1.00 36.66 101 SER A CA 1
ATOM 799 C C . SER A 1 101 ? 8.169 -6.497 14.610 1.00 36.66 101 SER A C 1
ATOM 801 O O . SER A 1 101 ? 7.440 -5.644 15.112 1.00 36.66 101 SER A O 1
ATOM 803 N N . LEU A 1 102 ? 8.775 -7.474 15.290 1.00 34.66 102 LEU A N 1
ATOM 804 C CA . LEU A 1 102 ? 9.182 -7.513 16.697 1.00 34.66 102 LEU A CA 1
ATOM 805 C C . LEU A 1 102 ? 8.643 -6.379 17.591 1.00 34.66 102 LEU A C 1
ATOM 807 O O . LEU A 1 102 ? 9.163 -5.263 17.592 1.00 34.66 102 LEU A O 1
ATOM 811 N N . ARG A 1 103 ? 7.716 -6.722 18.495 1.00 30.52 103 ARG A N 1
ATOM 812 C CA . ARG A 1 103 ? 7.656 -6.061 19.806 1.00 30.52 103 ARG A CA 1
ATOM 813 C C . ARG A 1 103 ? 8.969 -6.363 20.533 1.00 30.52 103 ARG A C 1
ATOM 815 O O . ARG A 1 103 ? 9.137 -7.452 21.076 1.00 30.52 103 ARG A O 1
ATOM 822 N N . ALA A 1 104 ? 9.893 -5.406 20.542 1.00 34.78 104 ALA A N 1
ATOM 823 C CA . ALA A 1 104 ? 10.943 -5.369 21.548 1.00 34.78 104 ALA A CA 1
ATOM 824 C C . ALA A 1 104 ? 10.265 -5.118 22.900 1.00 34.78 104 ALA A C 1
ATOM 826 O O . ALA A 1 104 ? 9.721 -4.050 23.170 1.00 34.78 104 ALA A O 1
ATOM 827 N N . ASN A 1 105 ? 10.223 -6.171 23.705 1.00 39.97 105 ASN A N 1
ATOM 828 C CA . ASN A 1 105 ? 9.780 -6.147 25.082 1.00 39.97 105 ASN A CA 1
ATOM 829 C C . ASN A 1 105 ? 10.865 -5.448 25.917 1.00 39.97 105 ASN A C 1
ATOM 831 O O . ASN A 1 105 ? 11.884 -6.064 26.217 1.00 39.97 105 ASN A O 1
ATOM 835 N N . THR A 1 106 ? 10.681 -4.182 26.290 1.00 44.28 106 THR A N 1
ATOM 836 C CA . THR A 1 106 ? 11.435 -3.587 27.404 1.00 44.28 106 THR A CA 1
ATOM 837 C C . THR A 1 106 ? 10.523 -3.487 28.617 1.00 44.28 106 THR A C 1
ATOM 839 O O . THR A 1 106 ? 9.896 -2.464 28.871 1.00 44.28 106 THR A O 1
ATOM 842 N N . ASN A 1 107 ? 10.461 -4.599 29.353 1.00 45.44 107 ASN A N 1
ATOM 843 C CA . ASN A 1 107 ? 10.205 -4.605 30.790 1.00 45.44 107 ASN A CA 1
ATOM 844 C C . ASN A 1 107 ? 11.265 -3.745 31.485 1.00 45.44 107 ASN A C 1
ATOM 846 O O . ASN A 1 107 ? 12.435 -4.076 31.344 1.00 45.44 107 ASN A O 1
ATOM 850 N N . HIS A 1 108 ? 10.853 -2.751 32.268 1.00 41.62 108 HIS A N 1
ATOM 851 C CA . HIS A 1 108 ? 11.442 -2.265 33.533 1.00 41.62 108 HIS A CA 1
ATOM 852 C C . HIS A 1 108 ? 10.253 -1.547 34.217 1.00 41.62 108 HIS A C 1
ATOM 854 O O . HIS A 1 108 ? 9.715 -0.616 33.634 1.00 41.62 108 HIS A O 1
ATOM 860 N N . GLY A 1 109 ? 9.649 -1.969 35.330 1.00 43.09 109 GLY A N 1
ATOM 861 C CA . GLY A 1 109 ? 10.145 -2.749 36.456 1.00 43.09 109 GLY A CA 1
ATOM 862 C C . GLY A 1 109 ? 10.567 -1.793 37.572 1.00 43.09 109 GLY A C 1
ATOM 863 O O . GLY A 1 109 ? 11.681 -1.293 37.493 1.00 43.09 109 GLY A O 1
ATOM 864 N N . GLY A 1 110 ? 9.702 -1.603 38.580 1.00 32.91 110 GLY A N 1
ATOM 865 C CA . GLY A 1 110 ? 10.052 -1.049 39.900 1.00 32.91 110 GLY A CA 1
ATOM 866 C C . GLY A 1 110 ? 9.923 0.455 40.056 1.00 32.91 110 GLY A C 1
ATOM 867 O O . GLY A 1 110 ? 10.824 1.163 39.567 1.00 32.91 110 GLY A O 1
#

Solvent-accessible surface area (backbone atoms only — not comparable to full-atom values): 6643 Å² total; per-residue (Å²): 132,66,61,45,56,48,42,46,48,61,34,43,74,71,34,23,71,54,27,49,74,76,25,44,67,48,90,96,40,74,20,47,46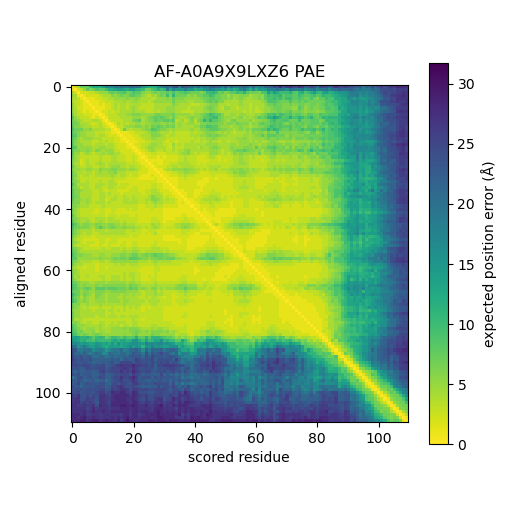,76,44,48,50,97,46,41,35,36,27,39,39,92,66,29,35,40,38,36,37,51,52,98,90,48,77,48,68,44,69,47,47,72,95,56,60,69,65,59,54,50,51,53,48,54,54,47,48,64,50,48,65,69,61,44,79,76,58,94,71,90,82,81,66,79,78,75,76,73,85,79,82,77,87,77,85,136

Organism: Gulo gulo (NCBI:txid48420)

Radius of gyration: 15.36 Å; Cα contacts (8 Å, |Δi|>4): 153; chains: 1; bounding box: 28×29×54 Å

Foldseek 3Di:
DVVLVCQCCVDQQVPQVNCQVQPHCHPNDGWHWPDHDNAWTWTDDVQKTWIWGDAPPDIQIDIDGHPDDPVVRNVVSVVVSVVCRVPCVPPDDDDDPPPPPDPPDDDDDD

Sequence (110 aa):
MPHDVRTLVNGFAKNPLQTRREGLYFKEKDYKCIRADDYSLYAKNENTGVVVVKTHLYLLVATYTEGMYPSVCVEATEKLGKFVSPCLSLFPMAVRSDCQSLRANTNHGG

Secondary structure (DSSP, 8-state):
--HHHHHIIIIIIT-HHHHHHH-EEETTEEEEEEEE-SSEEEEEETTEEEEEEE-SS-EEEEEE-TTS-HHHHHHHHHHHHHHHHHHTTS--------------------

pLDDT: mean 75.83, std 20.25, range [30.52, 94.06]